Protein AF-A0A380E439-F1 (afdb_monomer_lite)

Radius of gyration: 11.6 Å; chains: 1; bounding box: 32×21×37 Å

Foldseek 3Di:
DAACFCVPQVQQADQVQEGPCQPDQAEDAPVRVVCLVPPDPVCCVGSDPSSHHDSVVRYDHDYDDD

Sequence (66 aa):
MTHMHFDHAAGLTDQAGHAIFENAIHVVQQDEWHEFIAPNIRSKSTYWDKNKGDYSKQVDFIRKTF

Structure (mmCIF, N/CA/C/O backbone):
data_AF-A0A380E439-F1
#
_entry.id   AF-A0A380E439-F1
#
loop_
_atom_site.group_PDB
_atom_site.id
_atom_site.type_symbol
_atom_site.label_atom_id
_atom_site.label_alt_id
_atom_site.label_comp_id
_atom_site.label_asym_id
_atom_site.label_entity_id
_atom_site.label_seq_id
_atom_site.pdbx_PDB_ins_code
_atom_site.Cartn_x
_atom_site.Cartn_y
_atom_site.Cartn_z
_atom_site.occupancy
_atom_site.B_iso_or_equiv
_atom_site.auth_seq_id
_atom_site.auth_comp_id
_atom_site.auth_asym_id
_atom_site.auth_atom_id
_atom_site.pdbx_PDB_model_num
ATOM 1 N N . MET A 1 1 ? -4.524 -6.005 8.941 1.00 97.06 1 MET A N 1
ATOM 2 C CA . MET A 1 1 ? -3.641 -6.925 8.195 1.00 97.06 1 MET A CA 1
ATOM 3 C C . MET A 1 1 ? -2.710 -7.620 9.170 1.00 97.06 1 MET A C 1
ATOM 5 O O . MET A 1 1 ? -2.218 -6.953 10.072 1.00 97.06 1 MET A O 1
ATOM 9 N N . THR A 1 2 ? -2.493 -8.932 9.026 1.00 97.62 2 THR A N 1
ATOM 10 C CA . THR A 1 2 ? -1.482 -9.648 9.831 1.00 97.62 2 THR A CA 1
ATOM 11 C C . THR A 1 2 ? -0.067 -9.232 9.420 1.00 97.62 2 THR A C 1
ATOM 13 O O . THR A 1 2 ? 0.769 -9.035 10.292 1.00 97.62 2 THR A O 1
ATOM 16 N N . HIS A 1 3 ? 0.159 -9.069 8.110 1.00 98.19 3 HIS A N 1
ATOM 17 C CA . HIS A 1 3 ? 1.340 -8.492 7.455 1.00 98.19 3 HIS A CA 1
ATOM 18 C C . HIS A 1 3 ? 1.005 -8.174 5.972 1.00 98.19 3 HIS A C 1
ATOM 20 O O . HIS A 1 3 ? -0.132 -8.400 5.543 1.00 98.19 3 HIS A O 1
ATOM 26 N N . MET A 1 4 ? 1.946 -7.623 5.202 1.00 98.44 4 MET A N 1
ATOM 27 C CA . MET A 1 4 ? 1.753 -7.001 3.879 1.00 98.44 4 MET A CA 1
ATOM 28 C C . MET A 1 4 ? 2.428 -7.760 2.722 1.00 98.44 4 MET A C 1
ATOM 30 O O . MET A 1 4 ? 2.589 -7.213 1.628 1.00 98.44 4 MET A O 1
ATOM 34 N N . HIS A 1 5 ? 2.819 -9.020 2.926 1.00 98.69 5 HIS A N 1
ATOM 35 C CA . HIS A 1 5 ? 3.324 -9.863 1.840 1.00 98.69 5 HIS A CA 1
ATOM 36 C C . HIS A 1 5 ? 2.276 -10.085 0.741 1.00 98.69 5 HIS A C 1
ATOM 38 O O . HIS A 1 5 ? 1.068 -9.959 0.955 1.00 98.69 5 HIS A O 1
ATOM 44 N N . PHE A 1 6 ? 2.747 -10.430 -0.458 1.00 98.31 6 PHE A N 1
ATOM 45 C CA . PHE A 1 6 ? 1.904 -10.551 -1.6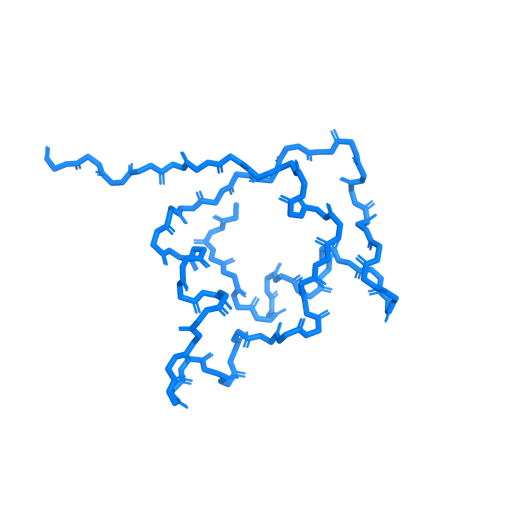43 1.00 98.31 6 PHE A CA 1
ATOM 46 C C . PHE A 1 6 ? 0.729 -11.525 -1.496 1.00 98.31 6 PHE A C 1
ATOM 48 O O . PHE A 1 6 ? -0.360 -11.227 -1.976 1.00 98.31 6 PHE A O 1
ATOM 55 N N . ASP A 1 7 ? 0.918 -12.646 -0.810 1.00 98.12 7 ASP A N 1
ATOM 56 C CA . ASP A 1 7 ? -0.091 -13.678 -0.563 1.00 98.12 7 ASP A CA 1
ATOM 57 C C . ASP A 1 7 ? -1.208 -13.222 0.391 1.00 98.12 7 ASP A C 1
ATOM 59 O O . ASP A 1 7 ? -2.259 -13.856 0.463 1.00 98.12 7 ASP A O 1
ATOM 63 N N . HIS A 1 8 ? -1.026 -12.074 1.048 1.00 97.94 8 HIS A N 1
ATOM 64 C CA . HIS A 1 8 ? -2.015 -11.436 1.916 1.00 97.94 8 HIS A CA 1
ATOM 65 C C . HIS A 1 8 ? -2.535 -10.097 1.370 1.00 97.94 8 HIS A C 1
ATOM 67 O O . HIS A 1 8 ? -3.690 -9.745 1.610 1.00 97.94 8 HIS A O 1
ATOM 73 N N . ALA A 1 9 ? -1.701 -9.338 0.654 1.00 98.19 9 ALA A N 1
ATOM 74 C CA . ALA A 1 9 ? -1.993 -7.964 0.241 1.00 98.19 9 ALA A CA 1
ATOM 75 C C . ALA A 1 9 ? -2.365 -7.808 -1.243 1.00 98.19 9 ALA A C 1
ATOM 77 O O . ALA A 1 9 ? -2.868 -6.753 -1.623 1.00 98.19 9 ALA A O 1
ATOM 78 N N . ALA A 1 10 ? -2.167 -8.826 -2.092 1.00 97.94 10 ALA A N 1
ATOM 79 C CA . ALA A 1 10 ? -2.450 -8.708 -3.531 1.00 97.94 10 ALA A CA 1
ATOM 80 C C . ALA A 1 10 ? -3.932 -8.450 -3.857 1.00 97.94 10 ALA A C 1
ATOM 82 O O . ALA A 1 10 ? -4.234 -7.937 -4.926 1.00 97.94 10 ALA A O 1
ATOM 83 N N . GLY A 1 11 ? -4.851 -8.789 -2.948 1.00 97.94 11 GLY A N 1
ATOM 84 C CA . GLY A 1 11 ? -6.286 -8.535 -3.109 1.00 97.94 11 GLY A CA 1
ATOM 85 C C . GLY A 1 11 ? -6.757 -7.159 -2.628 1.00 97.94 11 GLY A C 1
ATOM 86 O O . GLY A 1 11 ? -7.960 -6.914 -2.627 1.00 97.94 11 GLY A O 1
ATOM 87 N N . LEU A 1 12 ? -5.858 -6.277 -2.168 1.00 98.25 12 LEU A N 1
ATOM 88 C CA . LEU A 1 12 ? -6.243 -4.942 -1.686 1.00 98.25 12 LEU A CA 1
ATOM 89 C C . LEU A 1 12 ? -6.598 -3.982 -2.825 1.00 98.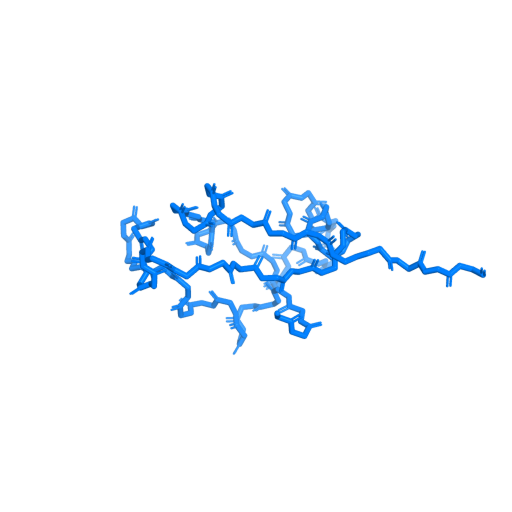25 12 LEU A C 1
ATOM 91 O O . LEU A 1 12 ? -7.364 -3.039 -2.607 1.00 98.25 12 LEU A O 1
ATOM 95 N N . THR A 1 13 ? -6.057 -4.219 -4.019 1.00 98.38 13 THR A N 1
ATOM 96 C CA . THR A 1 13 ? -6.240 -3.353 -5.183 1.00 98.38 13 THR A CA 1
ATOM 97 C C . THR A 1 13 ? -6.593 -4.138 -6.437 1.00 98.38 13 THR A C 1
ATOM 99 O O . THR A 1 13 ? -6.255 -5.315 -6.569 1.00 98.38 13 THR A O 1
ATOM 102 N N . ASP A 1 14 ? -7.243 -3.468 -7.383 1.00 97.62 14 ASP A N 1
ATOM 103 C CA . ASP A 1 14 ? -7.326 -3.943 -8.760 1.00 97.62 14 ASP A CA 1
ATOM 104 C C . ASP A 1 14 ? -5.980 -3.755 -9.501 1.00 97.62 14 ASP A C 1
ATOM 106 O O . ASP A 1 14 ? -4.964 -3.351 -8.928 1.00 97.62 14 ASP A O 1
ATOM 110 N N . GLN A 1 15 ? -5.961 -4.053 -10.802 1.00 96.06 15 GLN A N 1
ATOM 111 C CA . GLN A 1 15 ? -4.762 -3.917 -11.640 1.00 96.06 15 GLN A CA 1
ATOM 112 C C . GLN A 1 15 ? -4.336 -2.461 -11.894 1.00 96.06 15 GLN A C 1
ATOM 114 O O . GLN A 1 15 ? -3.198 -2.234 -12.305 1.00 96.06 15 GLN A O 1
ATOM 119 N N . ALA A 1 16 ? -5.227 -1.493 -11.677 1.00 96.75 16 ALA A N 1
ATOM 120 C CA . ALA A 1 16 ? -4.959 -0.064 -11.817 1.00 96.75 16 ALA A CA 1
ATOM 121 C C . ALA A 1 16 ? -4.541 0.589 -10.485 1.00 96.75 16 ALA A C 1
ATOM 123 O O . ALA A 1 16 ? -4.151 1.756 -10.478 1.00 96.75 16 ALA A O 1
ATOM 124 N N . GLY A 1 17 ? -4.581 -0.155 -9.374 1.00 97.56 17 GLY A N 1
ATOM 125 C CA . GLY A 1 17 ? -4.273 0.354 -8.038 1.00 97.56 17 GLY A CA 1
ATOM 126 C C . GLY A 1 17 ? -5.482 0.952 -7.311 1.00 97.56 17 GLY A C 1
ATOM 127 O O . GLY A 1 17 ? -5.311 1.522 -6.228 1.00 97.56 17 GLY A O 1
ATOM 128 N N . HIS A 1 18 ? -6.697 0.814 -7.853 1.00 98.19 18 HIS A N 1
ATOM 129 C CA . HIS A 1 18 ? -7.909 1.220 -7.143 1.00 98.19 18 HIS A CA 1
ATOM 130 C C . HIS A 1 18 ? -8.184 0.255 -5.997 1.00 98.19 18 HIS A C 1
ATOM 132 O O . HIS A 1 18 ? -7.988 -0.955 -6.126 1.00 98.19 18 HIS A O 1
ATOM 138 N N . ALA A 1 19 ? -8.638 0.783 -4.864 1.00 98.06 19 ALA A N 1
ATOM 139 C CA . ALA A 1 19 ? -8.955 -0.024 -3.695 1.00 98.06 19 ALA A CA 1
ATOM 140 C C . ALA A 1 19 ? -10.164 -0.925 -3.973 1.00 98.06 19 ALA A C 1
ATOM 142 O O . ALA A 1 19 ? -11.220 -0.438 -4.353 1.00 98.06 19 ALA A O 1
ATOM 143 N N . ILE A 1 20 ? -10.048 -2.225 -3.695 1.00 98.50 20 ILE A N 1
ATOM 144 C CA . ILE A 1 20 ? -11.201 -3.143 -3.754 1.00 98.50 20 ILE A CA 1
ATOM 145 C C . ILE A 1 20 ? -12.208 -2.839 -2.631 1.00 98.50 20 ILE A C 1
ATOM 147 O O . ILE A 1 20 ? -13.409 -3.057 -2.776 1.00 98.50 20 ILE A O 1
ATOM 151 N N . PHE A 1 21 ? -11.722 -2.308 -1.506 1.00 98.00 21 PHE A N 1
ATOM 152 C CA . PHE A 1 21 ? -12.510 -1.994 -0.315 1.00 98.00 21 PHE A CA 1
ATOM 153 C C . PHE A 1 21 ? -12.515 -0.483 -0.046 1.00 98.00 21 PHE A C 1
ATOM 155 O O . PHE A 1 21 ? -11.979 -0.014 0.951 1.00 98.00 21 PHE A O 1
ATOM 162 N N . GLU A 1 22 ? -13.118 0.291 -0.948 1.00 97.00 22 GLU A N 1
ATOM 163 C CA . GLU A 1 22 ? -13.018 1.764 -0.985 1.00 97.00 22 GLU A CA 1
ATOM 164 C C . GLU A 1 22 ? -13.434 2.493 0.307 1.00 97.00 22 GLU A C 1
ATOM 166 O O . GLU A 1 22 ? -12.920 3.570 0.607 1.00 97.00 22 GLU A O 1
ATOM 171 N N . ASN A 1 23 ? -14.351 1.913 1.084 1.00 97.69 23 ASN A N 1
ATOM 172 C CA . ASN A 1 23 ? -14.887 2.515 2.312 1.00 97.69 23 ASN A CA 1
ATOM 173 C C . ASN A 1 23 ? -14.296 1.912 3.600 1.00 97.69 23 ASN A C 1
ATOM 175 O O . ASN A 1 23 ? -14.798 2.190 4.689 1.00 97.69 23 ASN A O 1
ATOM 179 N N . ALA A 1 24 ? -13.309 1.018 3.492 1.00 98.19 24 ALA A N 1
ATOM 180 C CA . ALA A 1 24 ? -12.744 0.324 4.641 1.00 98.19 24 ALA A CA 1
ATOM 181 C C . ALA A 1 24 ? -11.553 1.082 5.243 1.00 98.19 24 ALA A C 1
ATOM 183 O O . ALA A 1 24 ? -10.706 1.612 4.529 1.00 98.19 24 ALA A O 1
ATOM 184 N N . ILE A 1 25 ? -11.441 1.032 6.573 1.00 98.38 25 ILE A N 1
ATOM 185 C CA . ILE A 1 25 ? -10.213 1.408 7.277 1.00 98.38 25 ILE A CA 1
ATOM 186 C C . ILE A 1 25 ? -9.272 0.201 7.281 1.00 98.38 25 ILE A C 1
ATOM 188 O O . ILE 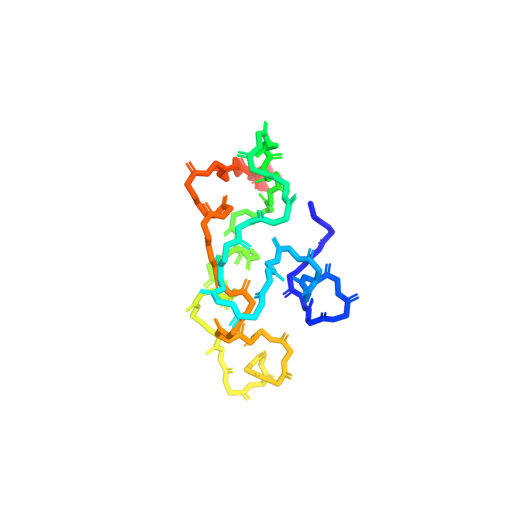A 1 25 ? -9.591 -0.867 7.814 1.00 98.38 25 ILE A O 1
ATOM 192 N N . HIS A 1 26 ? -8.086 0.373 6.708 1.00 98.31 26 HIS A N 1
ATOM 193 C CA . HIS A 1 26 ? -7.054 -0.651 6.634 1.00 98.31 26 HIS A CA 1
ATOM 194 C C . HIS A 1 26 ? -6.122 -0.537 7.836 1.00 98.31 26 HIS A C 1
ATOM 196 O O . HIS A 1 26 ? -5.210 0.282 7.871 1.00 98.31 26 HIS A O 1
ATOM 202 N N . VAL A 1 27 ? -6.337 -1.389 8.834 1.00 98.38 27 VAL A N 1
ATOM 203 C CA . VAL A 1 27 ? -5.515 -1.388 10.047 1.00 98.38 27 VAL A CA 1
ATOM 204 C C . VAL A 1 27 ? -4.245 -2.213 9.831 1.00 98.38 27 VAL A C 1
ATOM 206 O O . VAL A 1 27 ? -4.326 -3.411 9.533 1.00 98.38 27 VAL A O 1
ATOM 209 N N . VAL A 1 28 ? -3.070 -1.605 9.990 1.00 98.25 28 VAL A N 1
ATOM 210 C CA . VAL A 1 28 ? -1.754 -2.246 9.790 1.00 98.25 28 VAL A CA 1
ATOM 211 C C . VAL A 1 28 ? -0.818 -1.881 10.944 1.00 98.25 28 VAL A C 1
ATOM 213 O O . VAL A 1 28 ? -0.956 -0.832 11.569 1.00 98.25 28 VAL A O 1
ATOM 216 N N . GLN A 1 29 ? 0.143 -2.744 11.272 1.00 98.06 29 GLN A N 1
ATOM 217 C CA . GLN A 1 29 ? 1.192 -2.374 12.221 1.00 98.06 29 GLN A CA 1
ATOM 218 C C . GLN A 1 29 ? 2.134 -1.333 11.590 1.00 98.06 29 GLN A C 1
ATOM 220 O O . GLN A 1 29 ? 2.449 -1.409 10.406 1.00 98.06 29 GLN A O 1
ATOM 225 N N . GLN A 1 30 ? 2.578 -0.343 12.366 1.00 98.19 30 GLN A N 1
ATOM 226 C CA . GLN A 1 30 ? 3.340 0.785 11.816 1.00 98.19 30 GLN A CA 1
ATOM 227 C C . GLN A 1 30 ? 4.664 0.386 11.127 1.00 98.19 30 GLN A C 1
ATOM 229 O O . GLN A 1 30 ? 4.946 0.867 10.033 1.00 98.19 30 GLN A O 1
ATOM 234 N N . ASP A 1 31 ? 5.473 -0.483 11.738 1.00 97.44 31 ASP A N 1
ATOM 235 C CA . ASP A 1 31 ? 6.771 -0.889 11.170 1.00 97.44 31 ASP A CA 1
ATOM 236 C C . ASP A 1 31 ? 6.592 -1.779 9.937 1.00 97.44 31 ASP A C 1
ATOM 238 O O . ASP A 1 31 ? 7.324 -1.633 8.963 1.00 97.44 31 ASP A O 1
ATOM 242 N N . GLU A 1 32 ? 5.577 -2.643 9.952 1.00 98.25 32 GLU A N 1
ATOM 243 C CA . GLU A 1 32 ? 5.161 -3.456 8.810 1.00 98.25 32 GLU A CA 1
ATOM 244 C C . GLU A 1 32 ? 4.834 -2.582 7.594 1.00 98.25 32 GLU A C 1
ATOM 246 O O . GLU A 1 32 ? 5.276 -2.855 6.479 1.00 98.25 32 GLU A O 1
ATOM 251 N N . TRP A 1 33 ? 4.104 -1.484 7.806 1.00 98.31 33 TRP A N 1
ATOM 252 C CA . TRP A 1 33 ? 3.834 -0.523 6.740 1.00 98.31 33 TRP A CA 1
ATOM 253 C C . TRP A 1 33 ? 5.109 0.149 6.228 1.00 98.31 33 TRP A C 1
ATOM 255 O O . TRP A 1 33 ? 5.281 0.285 5.017 1.00 98.31 33 TRP A O 1
ATOM 265 N N . HIS A 1 34 ? 6.012 0.552 7.129 1.00 98.25 34 HIS A N 1
ATOM 266 C CA . HIS A 1 34 ? 7.288 1.156 6.746 1.00 98.25 34 HIS A CA 1
ATOM 267 C C . HIS A 1 34 ? 8.147 0.202 5.904 1.00 98.25 34 HIS A C 1
ATOM 269 O O . HIS A 1 34 ? 8.711 0.631 4.896 1.00 98.25 34 HIS A O 1
ATOM 275 N N . GLU A 1 35 ? 8.221 -1.082 6.265 1.00 98.38 35 GLU A N 1
ATOM 276 C CA . GLU A 1 35 ? 8.962 -2.070 5.475 1.00 98.38 35 GLU A CA 1
ATOM 277 C C . GLU A 1 35 ? 8.268 -2.368 4.139 1.00 98.38 35 GLU A C 1
ATOM 279 O O . GLU A 1 35 ? 8.937 -2.465 3.113 1.00 98.38 35 GLU A O 1
ATOM 284 N N . PHE A 1 36 ? 6.934 -2.425 4.115 1.00 98.44 36 PHE A N 1
ATOM 285 C CA . PHE A 1 36 ? 6.168 -2.591 2.880 1.00 98.44 36 PHE A CA 1
ATOM 286 C C . PHE A 1 36 ? 6.435 -1.472 1.862 1.00 98.44 36 PHE A C 1
ATOM 288 O O . PHE A 1 36 ? 6.597 -1.741 0.668 1.00 98.44 36 PHE A O 1
ATOM 295 N N . ILE A 1 37 ? 6.495 -0.208 2.302 1.00 97.94 37 ILE A N 1
ATOM 296 C CA . ILE A 1 37 ? 6.741 0.919 1.389 1.00 97.94 37 ILE A CA 1
ATOM 297 C C . ILE A 1 37 ? 8.220 1.093 1.027 1.00 97.94 37 ILE A C 1
ATOM 299 O O . ILE A 1 37 ? 8.494 1.612 -0.060 1.00 97.94 37 ILE A O 1
ATOM 303 N N . ALA A 1 38 ? 9.137 0.649 1.891 1.00 98.31 38 ALA A N 1
ATOM 304 C CA . ALA A 1 38 ? 10.587 0.741 1.724 1.00 98.31 38 ALA A CA 1
ATOM 305 C C . ALA A 1 38 ? 11.284 -0.615 1.994 1.00 98.31 38 ALA A C 1
ATOM 307 O O . ALA A 1 38 ? 12.049 -0.743 2.956 1.00 98.31 38 ALA A O 1
ATOM 308 N N . PRO A 1 39 ? 11.047 -1.637 1.150 1.00 98.12 39 PRO A N 1
ATOM 309 C CA . PRO A 1 39 ? 11.575 -2.973 1.386 1.00 98.12 39 PRO A CA 1
ATOM 310 C C . PRO A 1 39 ? 13.090 -3.039 1.174 1.00 98.12 39 PRO A C 1
ATOM 312 O O . PRO A 1 39 ? 13.652 -2.406 0.276 1.00 98.12 39 PRO A O 1
ATOM 315 N N . ASN A 1 40 ? 13.761 -3.872 1.967 1.00 98.00 40 ASN A N 1
ATOM 316 C CA . ASN A 1 40 ? 15.174 -4.194 1.768 1.00 98.00 40 ASN A CA 1
ATOM 317 C C . ASN A 1 40 ? 15.349 -5.271 0.676 1.00 98.00 40 ASN A C 1
ATOM 319 O O . ASN A 1 40 ? 14.380 -5.801 0.131 1.00 98.00 40 ASN A O 1
ATOM 323 N N . ILE A 1 41 ? 16.598 -5.638 0.361 1.00 98.06 41 ILE A N 1
ATOM 324 C CA . ILE A 1 41 ? 16.904 -6.601 -0.714 1.00 98.06 41 ILE A CA 1
ATOM 325 C C . ILE A 1 41 ? 16.208 -7.962 -0.552 1.00 98.06 41 ILE A C 1
ATOM 327 O O . ILE A 1 41 ? 15.901 -8.606 -1.552 1.00 98.06 41 ILE A O 1
ATOM 331 N N . ARG A 1 42 ? 15.942 -8.401 0.684 1.00 98.19 42 ARG A N 1
ATOM 332 C CA . ARG A 1 42 ? 15.264 -9.668 0.975 1.00 98.19 42 ARG A CA 1
ATOM 333 C C . ARG A 1 42 ? 13.753 -9.494 0.885 1.00 98.19 42 ARG A C 1
ATOM 335 O O . ARG A 1 42 ? 13.086 -10.270 0.199 1.00 98.19 42 ARG A O 1
ATOM 342 N N . SER A 1 43 ? 13.215 -8.485 1.563 1.00 97.88 43 SER A N 1
ATOM 343 C CA . SER A 1 43 ? 11.768 -8.295 1.668 1.00 97.88 43 SER A CA 1
ATOM 344 C C . SER A 1 43 ? 11.122 -7.751 0.390 1.00 97.88 43 SER A C 1
ATOM 346 O O . SER A 1 43 ? 9.931 -7.950 0.170 1.00 97.88 43 SER A O 1
ATOM 348 N N . LYS A 1 44 ? 11.913 -7.221 -0.553 1.00 97.88 44 LYS A N 1
ATOM 349 C CA . LYS A 1 44 ? 11.456 -6.866 -1.911 1.00 97.88 44 LYS A CA 1
ATOM 350 C C . LYS A 1 44 ? 10.841 -8.044 -2.682 1.00 97.88 44 LYS A C 1
ATOM 352 O O . LYS A 1 44 ? 10.060 -7.838 -3.606 1.00 97.88 44 LYS A O 1
ATOM 357 N N . SER A 1 45 ? 11.188 -9.280 -2.318 1.00 97.94 45 SER A N 1
ATOM 358 C CA . SER A 1 45 ? 10.606 -10.479 -2.934 1.00 97.94 45 SER A CA 1
ATOM 359 C C . SER A 1 45 ? 9.114 -10.656 -2.633 1.00 97.94 45 SER A C 1
ATOM 361 O O . SER A 1 45 ? 8.414 -11.256 -3.450 1.00 97.94 45 SER A O 1
ATOM 363 N N . THR A 1 46 ? 8.617 -10.106 -1.521 1.00 98.31 46 THR A N 1
ATOM 364 C CA . THR A 1 46 ? 7.237 -10.287 -1.042 1.00 98.31 46 THR A CA 1
ATOM 365 C C . THR A 1 46 ? 6.464 -8.980 -0.868 1.00 98.31 46 THR A C 1
ATOM 367 O O . THR A 1 46 ? 5.242 -8.995 -1.009 1.00 98.31 46 THR A O 1
ATOM 370 N N . TYR A 1 47 ? 7.136 -7.850 -0.630 1.00 98.38 47 TYR A N 1
ATOM 371 C CA . TYR A 1 47 ? 6.530 -6.516 -0.657 1.00 98.38 47 TYR A CA 1
ATOM 372 C C . TYR A 1 47 ? 6.608 -5.928 -2.064 1.00 98.38 47 TYR A C 1
ATOM 374 O O . TYR A 1 47 ? 7.647 -5.436 -2.507 1.00 98.38 47 TYR A O 1
ATOM 382 N N . TRP A 1 48 ? 5.500 -6.022 -2.796 1.00 98.19 48 TRP A N 1
ATOM 383 C CA . TRP A 1 48 ? 5.439 -5.602 -4.191 1.00 98.19 48 TRP A CA 1
ATOM 384 C C . TRP A 1 48 ? 4.842 -4.206 -4.348 1.00 98.19 48 TRP A C 1
ATOM 386 O O . TRP A 1 48 ? 3.742 -3.943 -3.869 1.00 98.19 48 TRP A O 1
ATOM 396 N N . ASP A 1 49 ? 5.506 -3.351 -5.132 1.00 96.88 49 ASP A N 1
ATOM 397 C CA . ASP A 1 49 ? 5.019 -1.996 -5.428 1.00 96.88 49 ASP A CA 1
ATOM 398 C C . ASP A 1 49 ? 3.634 -1.987 -6.090 1.00 96.88 49 ASP A C 1
ATOM 400 O O . ASP A 1 49 ? 2.836 -1.100 -5.813 1.00 96.88 49 ASP A O 1
ATOM 404 N N . LYS A 1 50 ? 3.309 -3.002 -6.902 1.00 97.06 50 LYS A N 1
ATOM 405 C CA . LYS A 1 50 ? 1.987 -3.142 -7.543 1.00 97.06 50 LYS A CA 1
ATOM 406 C C . LYS A 1 50 ? 0.831 -3.383 -6.565 1.00 97.06 50 LYS A C 1
ATOM 408 O O . LYS A 1 50 ? -0.313 -3.255 -6.969 1.00 97.06 50 LYS A O 1
ATOM 413 N N . ASN A 1 51 ? 1.125 -3.750 -5.317 1.00 97.75 51 ASN A N 1
ATOM 414 C CA . ASN A 1 51 ? 0.106 -3.903 -4.281 1.00 97.75 51 ASN A CA 1
ATOM 415 C C . ASN A 1 51 ? -0.169 -2.577 -3.555 1.00 97.75 51 ASN A C 1
ATOM 417 O O . ASN A 1 51 ? -0.994 -2.564 -2.651 1.00 97.75 51 ASN A O 1
ATOM 421 N N . LYS A 1 52 ? 0.530 -1.480 -3.887 1.00 97.94 52 LYS A N 1
ATOM 422 C CA . LYS A 1 52 ? 0.230 -0.134 -3.375 1.00 97.94 52 LYS A CA 1
ATOM 423 C C . LYS A 1 52 ? -0.957 0.443 -4.149 1.00 97.94 52 LYS A C 1
ATOM 425 O O . LYS A 1 52 ? -1.042 0.275 -5.361 1.00 97.94 52 LYS A O 1
ATOM 430 N N . GLY A 1 53 ? -1.832 1.176 -3.467 1.00 97.56 53 GLY A N 1
ATOM 431 C CA . GLY A 1 53 ? 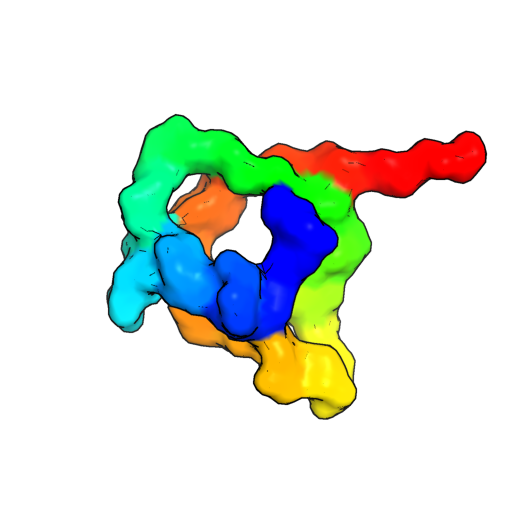-2.979 1.803 -4.120 1.00 97.56 53 GLY A CA 1
ATOM 432 C C . GLY A 1 53 ? -3.824 2.675 -3.204 1.00 97.56 53 GLY A C 1
ATOM 433 O O . GLY A 1 53 ? -3.392 3.071 -2.116 1.00 97.56 53 GLY A O 1
ATOM 434 N N . ASP A 1 54 ? -5.040 2.972 -3.653 1.00 98.31 54 ASP A N 1
ATOM 435 C CA . ASP A 1 54 ? -5.928 3.971 -3.046 1.00 98.31 54 ASP A CA 1
ATOM 436 C C . ASP A 1 54 ? -6.314 3.681 -1.593 1.00 98.31 54 ASP A C 1
ATOM 438 O O . ASP A 1 54 ? -6.596 4.614 -0.842 1.00 98.31 54 ASP A O 1
ATOM 442 N N . TYR A 1 55 ? -6.256 2.415 -1.169 1.00 98.12 55 TYR A N 1
ATOM 443 C CA . TYR A 1 55 ? -6.530 2.016 0.214 1.00 98.12 55 TYR A CA 1
ATOM 444 C C . TYR A 1 55 ? -5.586 2.710 1.211 1.00 98.12 55 TYR A C 1
ATOM 446 O O . TYR A 1 55 ? -5.943 2.905 2.369 1.00 98.12 55 TYR A O 1
ATOM 454 N N . SER A 1 56 ? -4.404 3.150 0.752 1.00 97.62 56 SER A N 1
ATOM 455 C CA . SER A 1 56 ? -3.441 3.936 1.537 1.00 97.62 56 SER A CA 1
ATOM 456 C C . SER A 1 56 ? -4.006 5.257 2.075 1.00 97.62 56 SER A C 1
ATOM 458 O O . SER A 1 56 ? -3.492 5.778 3.064 1.00 97.62 56 SER A O 1
ATOM 460 N N . LYS A 1 57 ? -5.083 5.783 1.473 1.00 98.00 57 LYS A N 1
ATOM 461 C CA . LYS A 1 57 ? -5.788 6.988 1.940 1.00 98.00 57 LYS A CA 1
ATOM 462 C C . LYS A 1 57 ? -6.516 6.767 3.272 1.00 98.00 57 LYS A C 1
ATOM 464 O O . LYS A 1 57 ? -6.830 7.742 3.946 1.00 98.00 57 LYS A O 1
ATOM 469 N N . GLN A 1 58 ? -6.795 5.513 3.636 1.00 97.88 58 GLN A N 1
ATOM 470 C CA . GLN A 1 58 ? -7.550 5.127 4.832 1.00 97.88 58 GLN A CA 1
ATOM 471 C C . GLN A 1 58 ? -6.804 4.034 5.613 1.00 97.88 58 GLN A C 1
ATOM 473 O O . GLN A 1 58 ? -7.333 2.950 5.853 1.00 97.88 58 GLN A O 1
ATOM 478 N N . VAL A 1 59 ? -5.550 4.305 5.990 1.00 98.06 59 VAL A N 1
ATOM 479 C CA . VAL A 1 59 ? -4.732 3.380 6.791 1.00 98.06 59 VAL A CA 1
ATOM 480 C C . VAL A 1 59 ? -4.600 3.886 8.218 1.00 98.06 59 VAL A C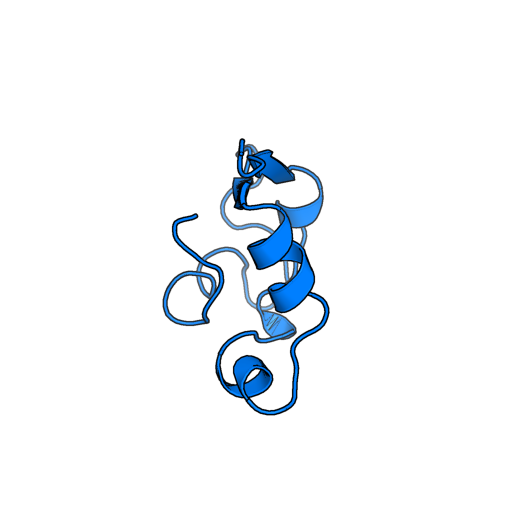 1
ATOM 482 O O . VAL A 1 59 ? -4.108 4.990 8.443 1.00 98.06 59 VAL A O 1
ATOM 485 N N . ASP A 1 60 ? -4.958 3.024 9.166 1.00 98.31 60 ASP A N 1
ATOM 486 C CA . ASP A 1 60 ? -4.743 3.251 10.591 1.00 98.31 60 ASP A CA 1
ATOM 487 C C . ASP A 1 60 ? -3.600 2.379 11.104 1.00 98.31 60 ASP A C 1
ATOM 489 O O . ASP A 1 60 ? -3.487 1.192 10.775 1.00 98.31 60 ASP A O 1
ATOM 493 N N . PHE A 1 61 ? -2.761 2.963 11.960 1.00 98.06 61 PHE A N 1
ATOM 494 C CA . PHE A 1 61 ? -1.583 2.285 12.483 1.00 98.06 61 PHE A CA 1
ATOM 495 C C . PHE A 1 61 ? -1.755 1.831 13.924 1.00 98.06 61 PHE A C 1
ATOM 497 O O . PHE A 1 61 ? -1.955 2.643 14.829 1.00 98.06 61 PHE A O 1
ATOM 504 N N . ILE A 1 62 ? -1.547 0.534 14.153 1.00 96.75 62 ILE A N 1
ATOM 505 C CA . ILE A 1 62 ? -1.317 0.001 15.497 1.00 96.75 62 ILE A CA 1
ATOM 506 C C . ILE A 1 62 ? 0.186 0.034 15.783 1.00 96.75 62 ILE A C 1
ATOM 508 O O . ILE A 1 62 ? 1.013 -0.398 14.972 1.00 96.75 62 ILE A O 1
ATOM 512 N N . ARG A 1 63 ? 0.549 0.545 16.960 1.00 93.75 63 ARG A N 1
ATOM 513 C CA . ARG A 1 63 ? 1.936 0.606 17.435 1.00 93.75 63 ARG A CA 1
ATOM 514 C C . ARG A 1 63 ? 2.223 -0.539 18.394 1.00 93.75 63 ARG A C 1
ATOM 516 O O . ARG A 1 63 ? 1.342 -0.970 19.131 1.00 93.75 63 ARG A O 1
ATOM 523 N N . LYS A 1 64 ? 3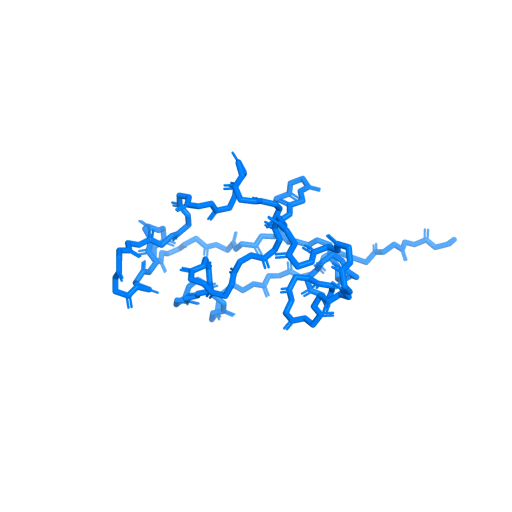.472 -1.003 18.409 1.00 84.81 64 LYS A N 1
ATOM 524 C CA . LYS A 1 64 ? 3.948 -1.882 19.479 1.00 84.81 64 LYS A CA 1
ATOM 525 C C . LYS A 1 64 ? 4.071 -1.043 20.751 1.00 84.81 64 LYS A C 1
ATOM 527 O O . LYS A 1 64 ? 4.762 -0.028 20.750 1.00 84.81 64 LYS A O 1
ATOM 532 N N . THR A 1 65 ? 3.380 -1.444 21.807 1.00 79.94 65 THR A N 1
ATOM 533 C CA . THR A 1 65 ? 3.620 -0.951 23.167 1.00 79.94 65 THR A CA 1
ATOM 534 C C . THR A 1 65 ? 4.714 -1.799 23.803 1.00 79.94 65 THR A C 1
ATOM 536 O O . THR A 1 65 ? 4.637 -3.027 23.742 1.00 79.94 65 THR A O 1
ATOM 539 N N . PHE A 1 66 ? 5.733 -1.133 24.345 1.00 65.50 66 PHE A N 1
ATOM 540 C CA . PHE A 1 66 ? 6.806 -1.741 25.132 1.00 65.50 66 PHE A CA 1
ATOM 541 C C . PHE A 1 66 ? 6.401 -1.840 26.601 1.00 65.50 66 PHE A C 1
ATOM 543 O O . PHE A 1 66 ? 5.693 -0.914 27.063 1.00 65.50 66 PHE A O 1
#

Organism: Staphylococcus aureus (NCBI:txid1280)

InterPro domains:
  IPR036866 Ribonuclease Z/Hydroxyacylglutathione hydrolase-like [G3DSA:3.60.15.10] (1-66)
  IPR036866 Ribonuclease Z/Hydroxyacylglutathione hydrolase-like [SSF56281] (2-51)

pLDDT: mean 96.92, std 4.79, range [65.5, 98.69]

Secondary structure (DSSP, 8-state):
-----HHHHTTSB-TTS-BTTTT--EEEEHHHHHHHHS--TTGGGTS-GGG--GGGGGEEEEPPP-